Protein AF-A0AAW3RHU1-F1 (afdb_monomer_lite)

Foldseek 3Di:
DVVVVVVPPLLDLVCCQPPVVSVVVSVVCCVPPDPVVSNVVSNVSNVVVCCVVVVVCVVPPPPDPPVPD

Sequence (69 aa):
MLSNMLAVSANNPLLNLVSPIYLVTNVFAMISVGHVSHFMMTYLLSLIVLLVIGGFSYRHIKILPTEGL

Radius of gyration: 15.87 Å; chains: 1; bounding box: 28×26×54 Å

pLDDT: mean 73.59, std 13.02, range [41.31, 91.25]

Structure (mmCIF, N/CA/C/O backbone):
data_AF-A0AAW3RHU1-F1
#
_entry.id   AF-A0AAW3RHU1-F1
#
loop_
_atom_site.group_PDB
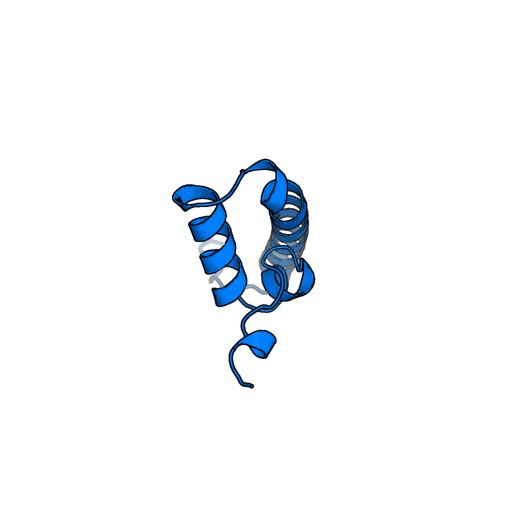_atom_site.id
_atom_site.type_symbol
_atom_site.label_atom_id
_atom_site.label_alt_id
_atom_site.label_comp_id
_atom_site.label_asym_id
_atom_site.label_entity_id
_atom_site.label_seq_id
_atom_site.pdbx_PDB_ins_code
_atom_site.Cartn_x
_atom_site.Cartn_y
_atom_site.Cartn_z
_atom_site.occupancy
_atom_site.B_iso_or_equiv
_atom_site.auth_seq_id
_atom_site.auth_comp_id
_atom_site.auth_asym_id
_atom_site.auth_atom_id
_atom_site.pdbx_PDB_model_num
ATOM 1 N N . MET A 1 1 ? -1.804 -17.428 -22.983 1.00 41.31 1 MET A N 1
ATOM 2 C CA . MET A 1 1 ? -2.675 -16.266 -22.679 1.00 41.31 1 MET A CA 1
ATOM 3 C C . MET A 1 1 ? -2.769 -15.915 -21.184 1.00 41.31 1 MET A C 1
ATOM 5 O O . MET A 1 1 ? -3.497 -14.995 -20.851 1.00 41.31 1 MET A O 1
ATOM 9 N N . LEU A 1 2 ? -2.000 -16.551 -20.284 1.00 42.19 2 LEU A N 1
ATOM 10 C CA . LEU A 1 2 ? -1.961 -16.173 -18.857 1.00 42.19 2 LEU A CA 1
ATOM 11 C C . LEU A 1 2 ? -1.117 -14.913 -18.572 1.00 42.19 2 LEU A C 1
ATOM 13 O O . LEU A 1 2 ? -1.315 -14.248 -17.560 1.00 42.19 2 LEU A O 1
ATOM 17 N N . SER A 1 3 ? -0.196 -14.563 -19.475 1.00 45.19 3 SER A N 1
ATOM 18 C CA . SER A 1 3 ? 0.733 -13.436 -19.320 1.00 45.19 3 SER A CA 1
ATOM 19 C C . SER A 1 3 ? 0.037 -12.072 -19.265 1.00 45.19 3 SER A C 1
ATOM 21 O O . SER A 1 3 ? 0.489 -11.190 -18.545 1.00 45.19 3 SER A O 1
ATOM 23 N N . ASN A 1 4 ? -1.095 -11.905 -19.960 1.00 49.06 4 ASN A N 1
ATOM 24 C CA . ASN A 1 4 ? -1.828 -10.634 -19.980 1.00 49.06 4 ASN A CA 1
ATOM 25 C C . ASN A 1 4 ? -2.748 -10.437 -18.767 1.00 49.06 4 ASN A C 1
ATOM 27 O O . ASN A 1 4 ? -3.118 -9.304 -18.486 1.00 49.06 4 ASN A O 1
ATOM 31 N N . MET A 1 5 ? -3.100 -11.502 -18.034 1.00 44.78 5 MET A N 1
ATOM 32 C CA . MET A 1 5 ? -3.876 -11.377 -16.790 1.00 44.78 5 MET A CA 1
ATOM 33 C C . MET A 1 5 ? -2.998 -10.996 -15.594 1.00 44.78 5 MET A C 1
ATOM 35 O O . MET A 1 5 ? -3.513 -10.484 -14.611 1.00 44.78 5 MET A O 1
ATOM 39 N N . LEU A 1 6 ? -1.682 -11.225 -15.686 1.00 48.62 6 LEU A N 1
ATOM 40 C CA . LEU A 1 6 ? -0.687 -10.753 -14.716 1.00 48.62 6 LEU A CA 1
ATOM 41 C C . LEU A 1 6 ? -0.086 -9.395 -15.104 1.00 48.62 6 LEU A C 1
ATOM 43 O O . LEU A 1 6 ? 0.478 -8.719 -14.253 1.00 48.62 6 LEU A O 1
ATOM 47 N N . ALA A 1 7 ? -0.277 -8.948 -16.350 1.00 51.25 7 ALA A N 1
ATOM 48 C CA . ALA A 1 7 ? -0.015 -7.574 -16.783 1.00 51.25 7 ALA A CA 1
ATOM 49 C C . ALA A 1 7 ? -1.121 -6.610 -16.312 1.00 51.25 7 ALA A C 1
ATOM 51 O O . ALA A 1 7 ? -1.533 -5.691 -17.022 1.00 51.25 7 ALA A O 1
ATOM 52 N N . VAL A 1 8 ? -1.634 -6.832 -15.103 1.00 55.28 8 VAL A N 1
ATOM 53 C CA . VAL A 1 8 ? -2.408 -5.827 -14.392 1.00 55.28 8 VAL A CA 1
ATOM 54 C C . VAL A 1 8 ? -1.491 -4.629 -14.225 1.00 55.28 8 VAL A C 1
ATOM 56 O O . VAL A 1 8 ? -0.407 -4.746 -13.657 1.00 55.28 8 VAL A O 1
ATOM 59 N N . SER A 1 9 ? -1.925 -3.479 -14.737 1.00 59.66 9 SER A N 1
ATOM 60 C CA . SER A 1 9 ? -1.190 -2.232 -14.573 1.00 59.66 9 SER A CA 1
ATOM 61 C C . SER A 1 9 ? -0.833 -2.047 -13.099 1.00 59.66 9 SER A C 1
ATOM 63 O O . SER A 1 9 ? -1.716 -1.952 -12.243 1.00 59.66 9 SER A O 1
ATOM 65 N N . ALA A 1 10 ? 0.469 -1.973 -12.823 1.00 59.78 10 ALA A N 1
ATOM 66 C CA . ALA A 1 10 ? 1.055 -1.694 -11.515 1.00 59.78 10 ALA A CA 1
ATOM 67 C C . ALA A 1 10 ? 0.555 -0.366 -10.889 1.00 59.78 10 ALA A C 1
ATOM 69 O O . ALA A 1 10 ? 0.802 -0.066 -9.726 1.00 59.78 10 ALA A O 1
ATOM 70 N N . ASN A 1 11 ? -0.234 0.402 -11.643 1.00 63.31 11 ASN A N 1
ATOM 71 C CA . ASN A 1 11 ? -0.895 1.628 -11.225 1.00 63.31 11 ASN A CA 1
ATOM 72 C C . ASN A 1 11 ? -2.395 1.463 -10.931 1.00 63.31 11 ASN A C 1
ATOM 74 O O . ASN A 1 11 ? -3.128 2.449 -10.933 1.00 63.31 11 ASN A O 1
ATOM 78 N N . ASN A 1 12 ? -2.906 0.253 -10.697 1.00 76.69 12 ASN A N 1
ATOM 79 C CA . ASN A 1 12 ? -4.306 0.099 -10.302 1.00 76.69 12 ASN A CA 1
ATOM 80 C C . ASN A 1 12 ? -4.482 0.364 -8.788 1.00 76.69 12 ASN A C 1
ATOM 82 O O . ASN A 1 12 ? -4.032 -0.449 -7.974 1.00 76.69 12 ASN A O 1
ATOM 86 N N . PRO A 1 13 ? -5.147 1.459 -8.372 1.00 74.94 13 PRO A N 1
ATOM 87 C CA . PRO A 1 13 ? -5.286 1.804 -6.957 1.00 74.94 13 PRO A CA 1
ATOM 88 C C . PRO A 1 13 ? -6.163 0.810 -6.185 1.00 74.94 13 PRO A C 1
ATOM 90 O O . PRO A 1 13 ? -5.883 0.520 -5.028 1.00 74.94 13 PRO A O 1
ATOM 93 N N . LEU A 1 14 ? -7.186 0.223 -6.816 1.00 79.44 14 LEU A N 1
ATOM 94 C CA . LEU A 1 14 ? -8.060 -0.744 -6.145 1.00 79.44 14 LEU A CA 1
ATOM 95 C C . LEU A 1 14 ? -7.309 -2.030 -5.798 1.00 79.44 14 LEU A C 1
ATOM 97 O O . LEU A 1 14 ? -7.504 -2.593 -4.727 1.00 79.44 14 LEU A O 1
ATOM 101 N N . LEU A 1 15 ? -6.413 -2.480 -6.675 1.00 79.75 15 LEU A N 1
ATOM 102 C CA . LEU A 1 15 ? -5.644 -3.700 -6.427 1.00 79.75 15 LEU A CA 1
ATOM 103 C C . LEU A 1 15 ? -4.557 -3.493 -5.370 1.00 79.75 15 LEU A C 1
ATOM 105 O O . LEU A 1 15 ? -4.340 -4.393 -4.563 1.00 79.75 15 LEU A O 1
ATOM 109 N N . ASN A 1 16 ? -3.963 -2.297 -5.306 1.00 78.75 16 ASN A N 1
ATOM 110 C CA . ASN A 1 16 ? -3.085 -1.886 -4.204 1.00 78.75 16 ASN A CA 1
ATOM 111 C C . ASN A 1 16 ? -3.807 -1.841 -2.844 1.00 78.75 16 ASN A C 1
ATOM 113 O O . ASN A 1 16 ? -3.176 -2.023 -1.808 1.00 78.75 16 ASN A O 1
ATOM 117 N N . LEU A 1 17 ? -5.122 -1.608 -2.835 1.00 80.00 17 LEU A N 1
ATOM 118 C CA . LEU A 1 17 ? -5.930 -1.553 -1.615 1.00 80.00 17 LEU A CA 1
ATOM 119 C C . LEU A 1 17 ? -6.439 -2.918 -1.156 1.00 80.00 17 LEU A C 1
ATOM 121 O O . LEU A 1 17 ? -6.446 -3.207 0.037 1.00 80.00 17 LEU A O 1
ATOM 125 N N . VAL A 1 18 ? -6.896 -3.744 -2.096 1.00 83.50 18 VAL A N 1
ATOM 126 C CA . VAL A 1 18 ? -7.559 -5.019 -1.791 1.00 83.50 18 VAL A CA 1
ATOM 127 C C . VAL A 1 18 ? -6.551 -6.151 -1.594 1.00 83.50 18 VAL A C 1
ATOM 129 O O . VAL A 1 18 ? -6.840 -7.106 -0.876 1.00 83.50 18 VAL A O 1
ATOM 132 N N . SER A 1 19 ? -5.367 -6.063 -2.208 1.00 81.56 19 SER A N 1
ATOM 133 C CA . SER A 1 19 ? -4.358 -7.117 -2.134 1.00 81.56 19 SER A CA 1
ATOM 134 C C . SER A 1 19 ? -3.019 -6.604 -1.594 1.00 81.56 19 SER A C 1
ATOM 136 O O . SER A 1 19 ? -2.340 -5.822 -2.268 1.00 81.56 19 SER A O 1
ATOM 138 N N . PRO A 1 20 ? -2.566 -7.115 -0.432 1.00 76.31 20 PRO A N 1
ATOM 139 C CA . PRO A 1 20 ? -1.258 -6.774 0.125 1.00 76.31 20 PRO A CA 1
ATOM 140 C C . PRO A 1 20 ? -0.111 -7.133 -0.824 1.00 76.31 20 PRO A C 1
ATOM 142 O O . PRO A 1 20 ? 0.896 -6.435 -0.876 1.00 76.31 20 PRO A O 1
ATOM 145 N N . ILE A 1 21 ? -0.273 -8.211 -1.601 1.00 83.00 21 ILE A N 1
ATOM 146 C CA . ILE A 1 21 ? 0.743 -8.687 -2.546 1.00 83.00 21 ILE A CA 1
ATOM 147 C C . ILE A 1 21 ? 0.958 -7.646 -3.646 1.00 83.00 21 ILE A C 1
ATOM 149 O O . ILE A 1 21 ? 2.097 -7.286 -3.924 1.00 83.00 21 ILE A O 1
ATOM 153 N N . TYR A 1 22 ? -0.122 -7.100 -4.214 1.00 80.88 22 TYR A N 1
ATOM 154 C CA . TYR A 1 22 ? -0.023 -6.057 -5.239 1.00 80.88 22 TYR A CA 1
ATOM 155 C C . TYR A 1 22 ? 0.622 -4.780 -4.698 1.00 80.88 22 TYR A C 1
ATOM 157 O O . TYR A 1 22 ? 1.468 -4.199 -5.377 1.00 80.88 22 TYR A O 1
ATOM 165 N N . LEU A 1 23 ? 0.277 -4.376 -3.472 1.00 79.88 23 LEU A N 1
ATOM 166 C CA . LEU A 1 23 ? 0.888 -3.213 -2.831 1.00 79.88 23 LEU A CA 1
ATOM 167 C C . LEU A 1 23 ? 2.404 -3.384 -2.674 1.00 79.88 23 LEU A C 1
ATOM 169 O O . LEU A 1 23 ? 3.172 -2.512 -3.079 1.00 79.88 23 LEU A O 1
ATOM 173 N N . VAL A 1 24 ? 2.844 -4.524 -2.137 1.00 82.44 24 VAL A N 1
ATOM 174 C CA . VAL A 1 24 ? 4.270 -4.814 -1.926 1.00 82.44 24 VAL A CA 1
ATOM 175 C C . VAL A 1 24 ? 5.018 -4.898 -3.254 1.00 82.44 24 VAL A C 1
ATOM 177 O O . VAL A 1 24 ? 6.090 -4.310 -3.386 1.00 82.44 24 VAL A O 1
ATOM 180 N N . THR A 1 25 ? 4.455 -5.572 -4.260 1.00 83.69 25 THR A N 1
ATOM 181 C CA . THR A 1 25 ? 5.073 -5.671 -5.589 1.00 83.69 25 THR A CA 1
ATOM 182 C C . THR A 1 25 ? 5.222 -4.300 -6.247 1.00 83.69 25 THR A C 1
ATOM 184 O O . THR A 1 25 ? 6.275 -4.025 -6.818 1.00 83.69 25 THR A O 1
ATOM 187 N N . ASN A 1 26 ? 4.233 -3.412 -6.124 1.00 78.25 26 ASN A N 1
ATOM 188 C CA . ASN A 1 26 ? 4.306 -2.066 -6.697 1.00 78.25 26 ASN A CA 1
ATOM 189 C C . ASN A 1 26 ? 5.314 -1.170 -5.979 1.00 78.25 26 ASN A C 1
ATOM 191 O O . ASN A 1 26 ? 6.072 -0.461 -6.638 1.00 78.25 26 ASN A O 1
ATOM 195 N N . VAL A 1 27 ? 5.384 -1.237 -4.647 1.00 78.75 27 VAL A N 1
ATOM 196 C CA . VAL A 1 27 ? 6.412 -0.524 -3.872 1.00 78.75 27 VAL A CA 1
ATOM 197 C C . VAL A 1 27 ? 7.806 -1.035 -4.235 1.00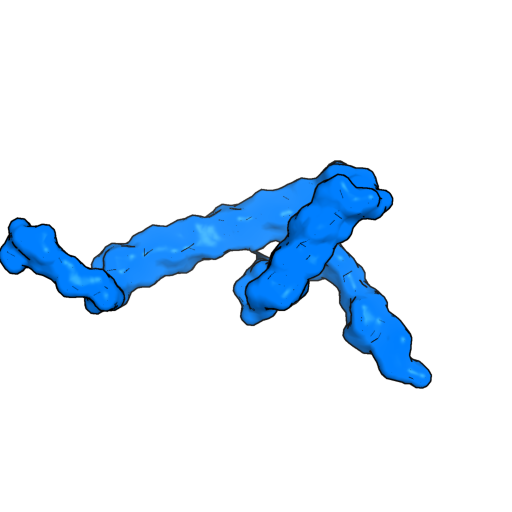 78.75 27 VAL A C 1
ATOM 199 O O . VAL A 1 27 ? 8.720 -0.242 -4.451 1.00 78.75 27 VAL A O 1
ATOM 202 N N . PHE A 1 28 ? 7.976 -2.349 -4.382 1.00 82.94 28 PHE A N 1
ATOM 203 C CA . PHE A 1 28 ? 9.258 -2.920 -4.784 1.00 82.94 28 PHE A CA 1
ATOM 204 C C . PHE A 1 28 ? 9.637 -2.510 -6.212 1.00 82.94 28 PHE A C 1
ATOM 206 O O . PHE A 1 28 ? 10.774 -2.108 -6.447 1.00 82.94 28 PHE A O 1
ATOM 213 N N . ALA A 1 29 ? 8.693 -2.533 -7.156 1.00 78.44 29 ALA A N 1
ATOM 214 C CA . ALA A 1 29 ? 8.909 -2.089 -8.534 1.00 78.44 29 ALA A CA 1
ATOM 215 C C . ALA A 1 29 ? 9.278 -0.597 -8.617 1.00 78.44 29 ALA A C 1
ATOM 217 O O . ALA A 1 29 ? 10.174 -0.227 -9.377 1.00 78.44 29 ALA A O 1
ATOM 218 N N . MET A 1 30 ? 8.642 0.243 -7.797 1.00 77.56 30 MET A N 1
ATOM 219 C CA . MET A 1 30 ? 8.947 1.671 -7.666 1.00 77.56 30 MET A CA 1
ATOM 220 C C . MET A 1 30 ? 10.379 1.922 -7.174 1.00 77.56 30 MET A C 1
ATOM 222 O O . MET A 1 30 ? 11.001 2.889 -7.601 1.00 77.56 30 MET A O 1
ATOM 226 N N . ILE A 1 31 ? 10.904 1.067 -6.291 1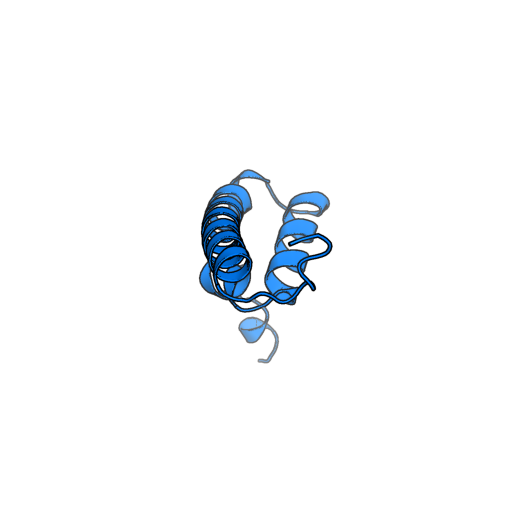.00 80.12 31 ILE A N 1
ATOM 227 C CA . ILE A 1 31 ? 12.266 1.186 -5.744 1.00 80.12 31 ILE A CA 1
ATOM 228 C C . ILE A 1 31 ? 13.318 0.590 -6.695 1.00 80.12 31 ILE A C 1
ATOM 230 O O . ILE A 1 31 ? 14.452 1.061 -6.720 1.00 80.12 31 ILE A O 1
ATOM 234 N N . SER A 1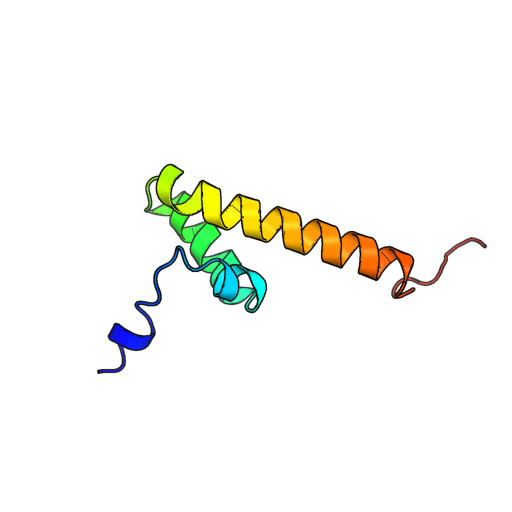 32 ? 12.967 -0.448 -7.460 1.00 78.69 32 SER A N 1
ATOM 235 C CA . SER A 1 32 ? 13.943 -1.266 -8.199 1.00 78.69 32 SER A CA 1
ATOM 236 C C . SER A 1 32 ? 14.048 -0.978 -9.697 1.00 78.69 32 SER A C 1
ATOM 238 O O . SER A 1 32 ? 15.143 -1.097 -10.240 1.00 78.69 32 SER A O 1
ATOM 240 N N . VAL A 1 33 ? 12.952 -0.639 -10.386 1.00 72.88 33 VAL A N 1
ATOM 241 C CA . VAL A 1 33 ? 12.939 -0.620 -11.868 1.00 72.88 33 VAL A CA 1
ATOM 242 C C . VAL A 1 33 ? 12.215 0.594 -12.462 1.00 72.88 33 VAL A C 1
ATOM 244 O O . VAL A 1 33 ? 12.518 1.009 -13.578 1.00 72.88 33 VAL A O 1
ATOM 247 N N . GLY A 1 34 ? 11.236 1.162 -11.757 1.00 67.69 34 GLY A N 1
ATOM 248 C CA . GLY A 1 34 ? 10.308 2.138 -12.322 1.00 67.69 34 GLY A CA 1
ATOM 249 C C . GLY A 1 34 ? 10.617 3.602 -11.996 1.00 67.69 34 GLY A C 1
ATOM 250 O O . GLY A 1 34 ? 11.155 3.927 -10.943 1.00 67.69 34 GLY A O 1
ATOM 251 N N . HIS A 1 35 ? 10.187 4.520 -12.870 1.00 75.50 35 HIS A N 1
ATOM 252 C CA . HIS A 1 35 ? 10.138 5.943 -12.526 1.00 75.50 35 HIS A CA 1
ATOM 253 C C . HIS A 1 35 ? 9.130 6.166 -11.392 1.00 75.50 35 HIS A C 1
ATOM 255 O O . HIS A 1 35 ? 7.925 5.990 -11.570 1.00 75.50 35 HIS A O 1
ATOM 261 N N . VAL A 1 36 ? 9.638 6.615 -10.246 1.00 73.69 36 VAL A N 1
ATOM 262 C CA . VAL A 1 36 ? 8.907 6.927 -9.006 1.00 73.69 36 VAL A CA 1
ATOM 263 C C . VAL A 1 36 ? 7.598 7.690 -9.257 1.00 73.69 36 VAL A C 1
ATOM 265 O O . VAL A 1 36 ? 6.572 7.381 -8.650 1.00 73.69 36 VAL A O 1
ATOM 268 N N . SER A 1 37 ? 7.605 8.653 -10.184 1.00 78.25 37 SER A N 1
ATOM 269 C CA . SER A 1 37 ? 6.440 9.476 -10.532 1.00 78.25 37 SER A CA 1
ATOM 270 C C . SER A 1 37 ? 5.230 8.669 -11.012 1.00 78.25 37 SER A C 1
ATOM 272 O O . SER A 1 37 ? 4.101 9.087 -10.765 1.00 78.25 37 SER A O 1
ATOM 274 N N . HIS A 1 38 ? 5.438 7.512 -11.648 1.00 77.50 38 HIS A N 1
ATOM 275 C CA . HIS A 1 38 ? 4.343 6.669 -12.128 1.00 77.50 38 HIS A CA 1
ATOM 276 C C . HIS A 1 38 ? 3.576 6.006 -10.980 1.00 77.50 38 HIS A C 1
ATOM 278 O O . HIS A 1 38 ? 2.367 5.847 -11.097 1.00 77.50 38 HIS A O 1
ATOM 284 N N . PHE A 1 39 ? 4.243 5.671 -9.874 1.00 75.94 39 PHE A N 1
ATOM 285 C CA . PHE A 1 39 ? 3.661 4.900 -8.765 1.00 75.94 39 PHE A CA 1
ATOM 286 C C . PHE A 1 39 ? 3.222 5.778 -7.589 1.00 75.94 39 PHE A C 1
ATOM 288 O O . PHE A 1 39 ? 2.420 5.357 -6.754 1.00 75.94 39 PHE A O 1
ATOM 295 N N . MET A 1 40 ? 3.734 7.012 -7.520 1.00 81.12 40 MET A N 1
ATOM 296 C CA . MET A 1 40 ? 3.541 7.910 -6.382 1.00 81.12 40 MET A CA 1
ATOM 297 C C . MET A 1 40 ? 2.064 8.215 -6.114 1.00 81.12 40 MET A C 1
ATOM 299 O O . MET A 1 40 ? 1.610 8.140 -4.975 1.00 81.12 40 MET A O 1
ATOM 303 N N . MET A 1 41 ? 1.289 8.531 -7.155 1.00 83.12 41 MET A N 1
ATOM 304 C CA . MET A 1 41 ? -0.118 8.911 -6.990 1.00 83.12 41 MET A CA 1
ATOM 305 C C . MET A 1 41 ? -0.960 7.745 -6.459 1.00 83.12 41 MET A C 1
ATOM 307 O O . MET A 1 41 ? -1.744 7.908 -5.526 1.00 83.12 41 MET A O 1
ATOM 311 N N . THR A 1 42 ? -0.769 6.553 -7.018 1.00 82.12 42 THR A N 1
ATOM 312 C CA . THR A 1 42 ? -1.479 5.335 -6.610 1.00 82.12 42 THR A CA 1
ATOM 313 C C . THR A 1 42 ? -1.074 4.882 -5.216 1.00 82.12 42 THR A C 1
ATOM 315 O O . THR A 1 42 ? -1.928 4.440 -4.447 1.00 82.12 42 THR A O 1
ATOM 318 N N . TYR A 1 43 ? 0.199 5.054 -4.858 1.00 81.38 43 TYR A N 1
ATOM 319 C CA . TYR A 1 43 ? 0.698 4.806 -3.512 1.00 81.38 43 TYR A CA 1
ATOM 320 C C . TYR A 1 43 ? 0.061 5.754 -2.488 1.00 81.38 43 TYR A C 1
ATOM 322 O O . TYR A 1 43 ? -0.485 5.286 -1.493 1.00 81.38 43 TYR A O 1
ATOM 330 N N . LEU A 1 44 ? 0.053 7.067 -2.748 1.00 86.62 44 LEU A N 1
ATOM 331 C CA . LEU A 1 44 ? -0.535 8.063 -1.842 1.00 86.62 44 LEU A CA 1
ATOM 332 C C . LEU A 1 44 ? -2.030 7.827 -1.616 1.00 86.62 44 LEU A C 1
ATOM 334 O O . LEU A 1 44 ? -2.488 7.857 -0.475 1.00 86.62 44 LEU A O 1
ATOM 338 N N . LEU A 1 45 ? -2.784 7.543 -2.682 1.00 88.06 45 LEU A N 1
ATOM 339 C CA . LEU A 1 45 ? -4.206 7.208 -2.570 1.00 88.06 45 LEU A CA 1
ATOM 340 C C . LEU A 1 45 ? -4.420 5.955 -1.716 1.00 88.06 45 LEU A C 1
ATOM 342 O O . LEU A 1 45 ? -5.281 5.949 -0.836 1.00 88.06 45 LEU A O 1
ATOM 346 N N . SER A 1 46 ? -3.609 4.920 -1.943 1.00 85.69 46 SER A N 1
ATOM 347 C CA . SER A 1 46 ? -3.711 3.672 -1.187 1.00 85.69 46 SER A CA 1
ATOM 348 C C . SER A 1 46 ? -3.379 3.886 0.291 1.00 85.69 46 SER A C 1
ATOM 350 O O . SER A 1 46 ? -4.100 3.418 1.170 1.00 85.69 46 SER A O 1
ATOM 352 N N . LEU A 1 47 ? -2.332 4.665 0.572 1.00 86.94 47 LEU A N 1
ATOM 353 C CA . LEU A 1 47 ? -1.897 5.008 1.921 1.00 86.94 47 LEU A CA 1
ATOM 354 C C . LEU A 1 47 ? -2.976 5.775 2.691 1.00 86.94 47 LEU A C 1
ATOM 356 O O . LEU A 1 47 ? -3.276 5.414 3.825 1.00 86.94 47 LEU A O 1
ATOM 360 N N . ILE A 1 48 ? -3.582 6.801 2.088 1.00 91.25 48 ILE A N 1
ATOM 361 C CA . ILE A 1 48 ? -4.632 7.601 2.739 1.00 91.25 48 ILE A CA 1
ATOM 362 C C . ILE A 1 48 ? -5.808 6.710 3.143 1.00 91.25 48 ILE A C 1
ATOM 364 O O . ILE A 1 48 ? -6.265 6.765 4.283 1.00 91.25 48 ILE A O 1
ATOM 368 N N . VAL A 1 49 ? -6.278 5.855 2.234 1.00 89.06 49 VAL A N 1
ATOM 369 C CA . VAL A 1 49 ? -7.400 4.949 2.510 1.00 89.06 49 VAL A CA 1
ATOM 370 C C . VAL A 1 49 ? -7.037 3.940 3.603 1.00 89.06 49 VAL A C 1
ATOM 372 O O . VAL A 1 49 ? -7.826 3.743 4.526 1.00 89.06 49 VAL A O 1
ATOM 375 N N . LEU A 1 50 ? -5.839 3.347 3.561 1.00 86.25 50 LEU A N 1
ATOM 376 C CA . LEU A 1 50 ? -5.380 2.411 4.593 1.00 86.25 50 LEU A CA 1
ATOM 377 C C . LEU A 1 50 ? -5.232 3.079 5.965 1.00 86.25 50 LEU A C 1
ATOM 379 O O . LEU A 1 50 ? -5.586 2.468 6.970 1.00 86.25 50 LEU A O 1
ATOM 383 N N . LEU A 1 51 ? -4.775 4.332 6.026 1.00 88.75 51 LEU A N 1
ATOM 384 C CA . LEU A 1 51 ? -4.703 5.101 7.272 1.00 88.75 51 LEU A CA 1
ATOM 385 C C . LEU A 1 51 ? -6.094 5.388 7.846 1.00 88.75 51 LEU A C 1
ATOM 387 O O . LEU A 1 51 ? -6.292 5.253 9.052 1.00 88.75 51 LEU A O 1
ATOM 391 N N . VAL A 1 52 ? -7.067 5.745 7.002 1.00 89.88 52 VAL A N 1
ATOM 392 C CA . VAL A 1 52 ? -8.457 5.967 7.432 1.00 89.88 52 VAL A CA 1
ATOM 393 C C . VAL A 1 52 ? -9.071 4.671 7.957 1.00 89.88 52 VAL A C 1
ATOM 395 O O . VAL A 1 52 ? -9.625 4.661 9.057 1.00 89.88 52 VAL A O 1
ATOM 398 N N . ILE A 1 53 ? -8.930 3.566 7.216 1.00 88.25 53 ILE A N 1
ATOM 399 C CA . ILE A 1 53 ? -9.434 2.250 7.631 1.00 88.25 53 ILE A CA 1
ATOM 400 C C . ILE A 1 53 ? -8.741 1.796 8.914 1.00 88.25 53 ILE A C 1
ATOM 402 O O . ILE A 1 53 ? -9.419 1.349 9.834 1.00 88.25 53 ILE A O 1
ATOM 406 N N . GLY A 1 54 ? -7.418 1.929 9.006 1.00 84.69 54 GLY A N 1
ATOM 407 C CA . GLY A 1 54 ? -6.637 1.560 10.184 1.00 84.69 54 GLY A CA 1
ATOM 408 C C . GLY A 1 54 ? -7.011 2.391 11.408 1.00 84.69 54 GLY A C 1
ATOM 409 O O . GLY A 1 54 ? -7.236 1.830 12.474 1.00 84.69 54 GLY A O 1
ATOM 410 N N . GLY A 1 55 ? -7.170 3.708 11.257 1.00 85.12 55 GLY A N 1
ATOM 411 C CA . GLY A 1 55 ? -7.592 4.601 12.336 1.00 85.12 55 GLY A CA 1
ATOM 412 C C . GLY A 1 55 ? -9.018 4.325 12.816 1.00 85.12 55 GLY A C 1
ATOM 413 O O . GLY A 1 55 ? -9.271 4.308 14.022 1.00 85.12 55 GLY A O 1
ATOM 414 N N . PHE A 1 56 ? -9.945 4.056 11.893 1.00 84.88 56 PHE A N 1
ATOM 415 C CA . PHE A 1 56 ? -11.308 3.651 12.235 1.00 84.88 56 PHE A CA 1
ATOM 416 C C . 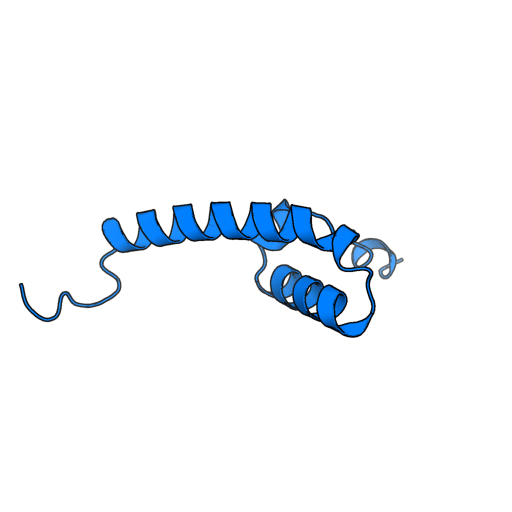PHE A 1 56 ? -11.320 2.278 12.920 1.00 84.88 56 PHE A C 1
ATOM 418 O O . PHE A 1 56 ? -11.875 2.127 14.006 1.00 84.88 56 PHE A O 1
ATOM 425 N N . SER A 1 57 ? -10.637 1.293 12.336 1.00 80.88 57 SER A N 1
ATOM 426 C CA . SER A 1 57 ? -10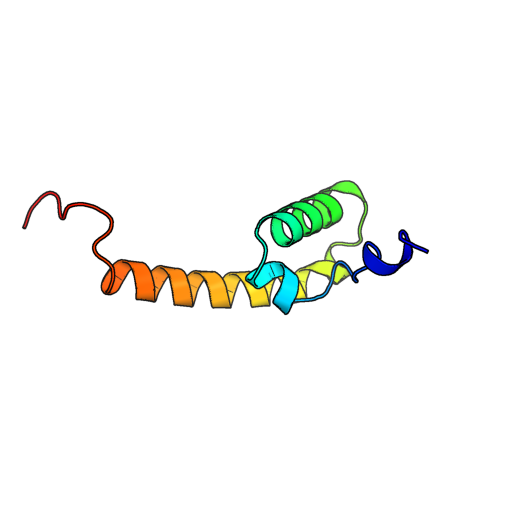.540 -0.064 12.880 1.00 80.88 57 SER A CA 1
ATOM 427 C C . SER A 1 57 ? -9.886 -0.072 14.256 1.00 80.88 57 SER A C 1
ATOM 429 O O . SER A 1 57 ? -10.377 -0.750 15.141 1.00 80.88 57 SER A O 1
ATOM 431 N N . TYR A 1 58 ? -8.848 0.731 14.488 1.00 78.69 58 TYR A N 1
ATOM 432 C CA . TYR A 1 58 ? -8.201 0.851 15.796 1.00 78.69 58 TYR A CA 1
ATOM 433 C C . TYR A 1 58 ? -9.146 1.403 16.873 1.00 78.69 58 TYR A C 1
ATOM 435 O O . TYR A 1 58 ? -9.117 0.961 18.018 1.00 78.69 58 TYR A O 1
ATOM 443 N N . ARG A 1 59 ? -10.010 2.361 16.514 1.00 75.81 59 ARG A N 1
ATOM 444 C CA . ARG A 1 59 ? -10.977 2.961 17.447 1.00 75.81 59 ARG A CA 1
ATOM 445 C C . ARG A 1 59 ? -12.187 2.070 17.721 1.00 75.81 59 ARG A C 1
ATOM 447 O O . ARG A 1 59 ? -12.742 2.139 18.813 1.00 75.81 59 ARG A O 1
ATOM 454 N N . HIS A 1 60 ? -12.608 1.270 16.744 1.00 72.56 60 HIS A N 1
ATOM 455 C CA . HIS A 1 60 ? -13.854 0.499 16.818 1.00 72.56 60 HIS A CA 1
ATOM 456 C C . HIS A 1 60 ? -13.652 -1.000 17.053 1.00 72.56 60 HIS A C 1
ATOM 458 O O . HIS A 1 60 ? -14.508 -1.648 17.650 1.00 72.56 60 HIS A O 1
ATOM 464 N N . ILE A 1 61 ? -12.523 -1.553 16.625 1.00 66.88 61 ILE A N 1
ATOM 465 C CA . ILE A 1 61 ? -12.149 -2.949 16.814 1.00 66.88 61 ILE A CA 1
ATOM 466 C C . ILE A 1 61 ? -11.029 -2.955 17.857 1.00 66.88 61 ILE A C 1
ATOM 468 O O . ILE A 1 61 ? -9.858 -2.742 17.546 1.00 66.88 61 ILE A O 1
ATOM 472 N N . LYS A 1 62 ? -11.390 -3.178 19.127 1.00 61.34 62 LYS A N 1
ATOM 473 C CA . LYS A 1 62 ? -10.427 -3.455 20.205 1.00 61.34 62 LYS A CA 1
ATOM 474 C C . LYS A 1 62 ? -9.756 -4.811 19.938 1.00 61.34 62 LYS A C 1
ATOM 476 O O . LYS A 1 62 ? -10.155 -5.823 20.502 1.00 61.34 62 LYS A O 1
ATOM 481 N N . ILE A 1 63 ? -8.798 -4.848 19.013 1.00 64.50 63 ILE A N 1
ATOM 482 C CA . ILE A 1 63 ? -8.016 -6.055 18.689 1.00 64.50 63 ILE A CA 1
ATOM 483 C C . ILE A 1 63 ? -6.922 -6.266 19.737 1.00 64.50 63 ILE A C 1
ATOM 485 O O . ILE A 1 63 ? -6.612 -7.396 20.098 1.00 64.50 63 ILE A O 1
ATOM 489 N N . LEU A 1 64 ? -6.354 -5.171 20.244 1.00 59.09 64 LEU A N 1
ATOM 490 C CA . LEU A 1 64 ? -5.409 -5.208 21.348 1.00 59.09 64 LEU A CA 1
ATOM 491 C C . LEU A 1 64 ? -6.188 -5.138 22.667 1.00 59.09 64 LEU A C 1
ATOM 493 O O . LEU A 1 64 ? -7.095 -4.301 22.776 1.00 59.09 64 LEU A O 1
ATOM 497 N N . PRO A 1 65 ? -5.864 -5.984 23.665 1.00 59.66 65 PRO A N 1
ATOM 498 C CA . PRO A 1 65 ? -6.367 -5.771 25.011 1.00 59.66 65 PRO A CA 1
ATOM 499 C C . PRO A 1 65 ? -6.017 -4.337 25.411 1.00 59.66 65 PRO A C 1
ATOM 501 O O . PRO A 1 65 ? -4.896 -3.877 25.194 1.00 59.66 65 PRO A O 1
ATOM 504 N N . THR A 1 66 ? -6.997 -3.597 25.928 1.00 64.19 66 THR A N 1
ATOM 505 C CA . THR A 1 66 ? -6.744 -2.301 26.555 1.00 64.19 66 THR A CA 1
ATOM 506 C C . THR A 1 66 ? -5.936 -2.568 27.813 1.00 64.19 66 THR A C 1
ATOM 508 O O . THR A 1 66 ? -6.502 -2.741 28.888 1.00 64.19 66 THR A O 1
ATOM 511 N N . GLU A 1 67 ? -4.621 -2.691 27.669 1.00 61.31 67 GLU A N 1
ATOM 512 C CA . GLU A 1 67 ? -3.705 -2.740 28.795 1.00 61.31 67 GLU A CA 1
ATOM 513 C C . GLU A 1 67 ? -3.798 -1.385 29.509 1.00 61.31 67 GLU A C 1
ATOM 515 O O . GLU A 1 67 ? -3.189 -0.404 29.089 1.00 61.31 67 GLU A O 1
ATOM 520 N N . GLY A 1 68 ? -4.637 -1.313 30.549 1.00 61.47 68 GLY A N 1
ATOM 521 C CA . GLY A 1 68 ? -4.649 -0.195 31.495 1.00 61.47 68 GLY A CA 1
ATOM 522 C C . GLY A 1 68 ? -5.883 0.714 31.541 1.00 61.47 68 GLY A C 1
ATOM 523 O O . GLY A 1 68 ? -5.727 1.866 31.943 1.00 61.47 68 GLY A O 1
ATOM 524 N N . LEU A 1 69 ? -7.087 0.243 31.186 1.00 50.59 69 LEU A N 1
ATOM 525 C CA . LEU A 1 69 ? -8.347 0.855 31.658 1.00 50.59 69 LEU A CA 1
ATOM 526 C C . LEU A 1 69 ? -9.190 -0.168 32.416 1.00 50.59 69 LEU A C 1
ATOM 528 O O . LEU A 1 69 ? -9.458 -1.235 31.819 1.00 50.59 69 LEU A O 1
#

Secondary structure (DSSP, 8-state):
--HHHH---TT-HHHHHH-HHHHHHHHHHHHHTS-HHHHHHHHHHHHHHHHHHHHHHHHH---S--TT-

Organism: Lactiplantibacillus plantarum (NCBI:txid1590)